Protein AF-A0A7C1A3W5-F1 (afdb_monomer)

Solvent-accessible surface area (backbone atoms only — not comparable to full-atom values): 6386 Å² total; per-residue (Å²): 129,87,76,83,70,74,44,76,79,49,100,43,32,33,39,37,94,95,32,45,38,36,56,44,78,54,97,91,39,82,41,82,46,45,71,86,57,72,80,85,56,92,58,96,64,85,78,89,45,72,66,57,51,53,50,51,53,51,59,71,43,43,63,57,52,54,53,52,50,50,51,50,54,52,55,56,61,38,72,77,40,96,64,80,80,55,72,66,60,55,49,50,54,51,51,50,53,39,76,74,77,109

Foldseek 3Di:
DDDWDWADPDPAWIDTPNKIWGWDADPNDTDIDIPVDDPVDPDPDPDDDPVNVVVVVCVLCVVLVVLVVVVVVVVVVCVPPPDDDDPVVVVVSVVVSVVVRD

pLDDT: mean 85.05, std 12.6, range [47.31, 96.81]

Structure (mmCIF, N/CA/C/O backbone):
data_AF-A0A7C1A3W5-F1
#
_entry.id   AF-A0A7C1A3W5-F1
#
loop_
_atom_site.group_PDB
_atom_site.id
_atom_site.type_symbol
_atom_site.label_atom_id
_atom_site.label_alt_id
_atom_site.label_comp_id
_atom_site.label_asym_id
_atom_site.label_entity_id
_atom_site.label_seq_id
_atom_site.pdbx_PDB_ins_code
_atom_site.Cartn_x
_atom_site.Cartn_y
_atom_site.Cartn_z
_atom_site.occupancy
_atom_site.B_iso_or_equiv
_atom_site.auth_seq_id
_atom_site.auth_comp_id
_atom_site.auth_asym_id
_atom_site.auth_atom_id
_atom_site.pdbx_PDB_model_num
ATOM 1 N N . MET A 1 1 ? -16.288 4.565 -7.338 1.00 52.12 1 MET A N 1
ATOM 2 C CA . MET A 1 1 ? -15.762 3.289 -7.883 1.00 52.12 1 MET A CA 1
ATOM 3 C C . MET A 1 1 ? -14.706 2.762 -6.924 1.00 52.12 1 MET A C 1
ATOM 5 O O . MET A 1 1 ? -13.872 3.551 -6.497 1.00 52.12 1 MET A O 1
ATOM 9 N N . ASN A 1 2 ? -14.740 1.478 -6.557 1.00 74.38 2 ASN A N 1
ATOM 10 C CA . ASN A 1 2 ? -13.694 0.891 -5.711 1.00 74.38 2 ASN A CA 1
ATOM 11 C C . ASN A 1 2 ? -12.366 0.885 -6.479 1.00 74.38 2 ASN A C 1
ATOM 13 O O . ASN A 1 2 ? -12.309 0.366 -7.594 1.00 74.38 2 ASN A O 1
ATOM 17 N N . LYS A 1 3 ? -11.311 1.482 -5.906 1.00 78.44 3 LYS A N 1
ATOM 18 C CA . LYS A 1 3 ? -9.977 1.451 -6.522 1.00 78.44 3 LYS A CA 1
ATOM 19 C C . LYS A 1 3 ? -9.486 -0.004 -6.632 1.00 78.44 3 LYS A C 1
ATOM 21 O O . LYS A 1 3 ? -9.728 -0.788 -5.708 1.00 78.44 3 LYS A O 1
ATOM 26 N N . PRO A 1 4 ? -8.790 -0.379 -7.721 1.00 88.75 4 PRO A N 1
ATOM 27 C CA . PRO A 1 4 ? -8.222 -1.716 -7.856 1.00 88.75 4 PRO A CA 1
ATOM 28 C C . PRO A 1 4 ? -7.249 -2.035 -6.719 1.00 88.75 4 PRO A C 1
ATOM 30 O O . PRO A 1 4 ? -6.433 -1.196 -6.335 1.00 88.75 4 PRO A O 1
ATOM 33 N N . LYS A 1 5 ? -7.309 -3.263 -6.196 1.00 90.88 5 LYS A N 1
ATOM 34 C CA . LYS A 1 5 ? -6.389 -3.716 -5.147 1.00 90.88 5 LYS A CA 1
ATOM 35 C C . LYS A 1 5 ? -5.010 -4.007 -5.743 1.00 90.88 5 LYS A C 1
ATOM 37 O O . LYS A 1 5 ? -4.898 -4.726 -6.733 1.00 90.88 5 LYS A O 1
ATOM 42 N N . VAL A 1 6 ? -3.972 -3.472 -5.106 1.00 94.94 6 VAL A N 1
ATOM 43 C CA . VAL A 1 6 ? -2.569 -3.802 -5.388 1.00 94.94 6 VAL A CA 1
ATOM 44 C C . VAL A 1 6 ? -2.154 -4.945 -4.467 1.00 94.94 6 VAL A C 1
ATOM 46 O O . VAL A 1 6 ? -2.310 -4.844 -3.251 1.00 94.94 6 VAL A O 1
ATOM 49 N N . LYS A 1 7 ? -1.618 -6.025 -5.038 1.00 95.38 7 LYS A N 1
ATOM 50 C CA . LYS A 1 7 ? -1.059 -7.157 -4.295 1.00 95.38 7 LYS A CA 1
ATOM 51 C C . LYS A 1 7 ? 0.463 -7.069 -4.322 1.00 95.38 7 LYS A C 1
ATOM 53 O O . LYS A 1 7 ? 1.068 -7.074 -5.390 1.00 95.38 7 LYS A O 1
ATOM 58 N N . GLN A 1 8 ? 1.088 -6.997 -3.153 1.00 95.50 8 GLN A N 1
ATOM 59 C CA . GLN A 1 8 ? 2.541 -7.073 -3.039 1.00 95.50 8 GLN A CA 1
ATOM 60 C C . GLN A 1 8 ? 2.969 -8.549 -3.089 1.00 95.50 8 GLN A C 1
ATOM 62 O O . GLN A 1 8 ? 2.576 -9.331 -2.229 1.00 95.50 8 GLN A O 1
ATOM 67 N N . VAL A 1 9 ? 3.732 -8.931 -4.116 1.00 96.19 9 VAL A N 1
ATOM 68 C CA . VAL A 1 9 ? 4.268 -10.296 -4.299 1.00 96.19 9 VAL A CA 1
ATOM 69 C C . VAL A 1 9 ? 5.634 -10.422 -3.623 1.00 96.19 9 VAL A C 1
ATOM 71 O O . VAL A 1 9 ? 5.942 -11.443 -3.019 1.00 96.19 9 VAL A O 1
ATOM 74 N N . SER A 1 10 ? 6.445 -9.367 -3.701 1.00 95.75 10 SER A N 1
ATOM 75 C CA . SER A 1 10 ? 7.697 -9.210 -2.958 1.00 95.75 10 SER A CA 1
ATOM 76 C C . SER A 1 10 ? 7.957 -7.725 -2.696 1.00 95.75 10 SER A C 1
ATOM 78 O O . SER A 1 10 ? 7.195 -6.870 -3.144 1.00 95.75 10 SER A O 1
ATOM 80 N N . ASP A 1 11 ? 9.042 -7.375 -2.008 1.00 92.44 11 ASP A N 1
ATOM 81 C CA . ASP A 1 11 ? 9.416 -5.969 -1.770 1.00 92.44 11 ASP A CA 1
ATOM 82 C C . ASP A 1 11 ? 9.620 -5.149 -3.047 1.00 92.44 11 ASP A C 1
ATOM 84 O O . ASP A 1 11 ? 9.488 -3.927 -3.039 1.00 92.44 11 ASP A O 1
ATOM 88 N N . THR A 1 12 ? 9.900 -5.819 -4.163 1.00 94.56 12 THR A N 1
ATOM 89 C CA . THR A 1 12 ? 10.166 -5.174 -5.452 1.00 94.56 12 THR A CA 1
ATOM 90 C C . THR A 1 12 ? 9.163 -5.545 -6.535 1.00 94.56 12 THR A C 1
ATOM 92 O O . THR A 1 12 ? 9.282 -5.032 -7.645 1.00 94.56 12 THR A O 1
ATOM 95 N N . LEU A 1 13 ? 8.183 -6.411 -6.263 1.00 96.12 13 LEU A N 1
ATOM 96 C CA . LEU A 1 13 ? 7.242 -6.911 -7.265 1.00 96.12 13 LEU A CA 1
ATOM 97 C C . LEU A 1 13 ? 5.800 -6.806 -6.777 1.00 96.12 13 LEU A C 1
ATOM 99 O O . LEU A 1 13 ? 5.440 -7.310 -5.714 1.00 96.12 13 LEU A O 1
ATOM 103 N N . PHE A 1 14 ? 4.965 -6.204 -7.614 1.00 96.81 14 PHE A N 1
ATOM 104 C CA . PHE A 1 14 ? 3.559 -5.947 -7.344 1.00 96.81 14 PHE A CA 1
ATOM 105 C C . PHE A 1 14 ? 2.707 -6.460 -8.495 1.00 96.81 14 PHE A C 1
ATOM 107 O O . PHE A 1 14 ? 3.123 -6.418 -9.654 1.00 96.81 14 PHE A O 1
ATOM 114 N N . GLU A 1 15 ? 1.501 -6.901 -8.173 1.00 96.56 15 GLU A N 1
ATOM 115 C CA . GLU A 1 15 ? 0.488 -7.327 -9.126 1.00 96.56 15 GLU A CA 1
ATOM 116 C C . GLU A 1 15 ? -0.751 -6.439 -8.984 1.00 96.56 15 GLU A C 1
ATOM 118 O O . GLU A 1 15 ? -1.241 -6.189 -7.879 1.00 96.56 15 GLU A O 1
ATOM 123 N N . VAL A 1 16 ? -1.242 -5.921 -10.108 1.00 94.81 16 VAL A N 1
ATOM 124 C CA . VAL A 1 16 ? -2.415 -5.048 -10.168 1.00 94.81 16 VAL A CA 1
ATOM 125 C C . VAL A 1 16 ? -3.091 -5.196 -11.529 1.00 94.81 16 VAL A C 1
ATOM 127 O O . VAL A 1 16 ? -2.434 -5.100 -12.563 1.00 94.81 16 VAL A O 1
ATOM 130 N N . LEU A 1 17 ? -4.405 -5.450 -11.537 1.00 93.06 17 LEU A N 1
ATOM 131 C CA . LEU A 1 17 ? -5.205 -5.637 -12.762 1.00 93.06 17 LEU A CA 1
ATOM 132 C C . LEU A 1 17 ? -4.620 -6.687 -13.737 1.00 93.06 17 LEU A C 1
ATOM 134 O O . LEU A 1 17 ? -4.628 -6.497 -14.952 1.00 93.06 17 LEU A O 1
ATOM 138 N N . GLY A 1 18 ? -4.056 -7.782 -13.213 1.00 91.81 18 GLY A N 1
ATOM 139 C CA . GLY A 1 18 ? -3.428 -8.835 -14.026 1.00 91.81 18 GLY A CA 1
ATOM 140 C C . GLY A 1 18 ? -2.122 -8.414 -14.715 1.00 91.81 18 GLY A C 1
ATOM 141 O O . GLY A 1 18 ? -1.639 -9.104 -15.613 1.00 91.81 18 GLY A O 1
ATOM 142 N N . LYS A 1 19 ? -1.542 -7.270 -14.329 1.00 94.31 19 LYS A N 1
ATOM 143 C CA . LYS A 1 19 ? -0.221 -6.804 -14.762 1.00 94.31 19 LYS A CA 1
ATOM 144 C C . LYS A 1 19 ? 0.736 -6.778 -13.584 1.00 94.31 19 LYS A C 1
ATOM 146 O O . LYS A 1 19 ? 0.333 -6.637 -12.432 1.00 94.31 19 LYS A O 1
ATOM 151 N N . THR A 1 20 ? 2.021 -6.883 -13.890 1.00 95.00 20 THR A N 1
ATOM 152 C CA . THR A 1 20 ? 3.086 -6.817 -12.896 1.00 95.00 20 THR A CA 1
ATOM 153 C C . THR A 1 20 ? 3.791 -5.477 -12.979 1.00 95.00 20 THR A C 1
ATOM 155 O O . THR A 1 20 ? 3.976 -4.905 -14.058 1.00 95.00 20 THR A O 1
ATOM 158 N N . VAL A 1 21 ? 4.177 -4.961 -11.820 1.00 94.06 21 VAL A N 1
ATOM 159 C CA . VAL A 1 21 ? 4.980 -3.753 -11.678 1.00 94.06 21 VAL A CA 1
ATOM 160 C C . VAL A 1 21 ? 6.192 -4.103 -10.830 1.00 94.06 21 VAL A C 1
ATOM 162 O O . VAL A 1 21 ? 6.051 -4.584 -9.708 1.00 94.06 21 VAL A O 1
ATOM 165 N N . LYS A 1 22 ? 7.387 -3.884 -11.377 1.00 94.19 22 LYS A N 1
ATOM 166 C CA . LYS A 1 22 ? 8.661 -4.194 -10.737 1.00 94.19 22 LYS A CA 1
ATOM 167 C C . LYS A 1 22 ? 9.433 -2.917 -10.436 1.00 94.19 22 LYS A C 1
ATOM 169 O O . LYS A 1 22 ? 9.622 -2.082 -11.319 1.00 94.19 22 LYS A O 1
ATOM 174 N N . ILE A 1 23 ? 9.919 -2.809 -9.209 1.00 92.88 23 ILE A N 1
ATOM 175 C CA . ILE A 1 23 ? 10.879 -1.799 -8.776 1.00 92.88 23 ILE A CA 1
ATOM 176 C C . ILE A 1 23 ? 12.281 -2.348 -9.044 1.00 92.88 23 ILE A C 1
ATOM 178 O O . ILE A 1 23 ? 12.613 -3.461 -8.639 1.00 92.88 23 ILE A O 1
ATOM 182 N N . GLN A 1 24 ? 13.107 -1.587 -9.754 1.00 90.25 24 GLN A N 1
ATOM 183 C CA . GLN A 1 24 ? 14.507 -1.922 -10.001 1.00 90.25 24 GLN A CA 1
ATOM 184 C C . GLN A 1 24 ? 15.394 -0.726 -9.694 1.00 90.25 24 GLN A C 1
ATOM 186 O O . GLN A 1 24 ? 15.141 0.364 -10.192 1.00 90.25 24 GLN A O 1
ATOM 191 N N . THR A 1 25 ? 16.481 -0.939 -8.963 1.00 88.62 25 THR A N 1
ATOM 192 C CA . THR A 1 25 ? 17.494 0.098 -8.753 1.00 88.62 25 THR A CA 1
ATOM 193 C C . THR A 1 25 ? 18.619 -0.090 -9.762 1.00 88.62 25 THR A C 1
ATOM 195 O O . THR A 1 25 ? 19.252 -1.143 -9.805 1.00 88.62 25 THR A O 1
ATOM 198 N N . LYS A 1 26 ? 18.883 0.921 -10.594 1.00 86.75 26 LYS A N 1
ATOM 199 C CA . LYS A 1 26 ? 20.011 0.937 -11.538 1.00 86.75 26 LYS A CA 1
ATOM 200 C C . LYS A 1 26 ? 20.786 2.237 -11.383 1.00 86.75 26 LYS A C 1
ATOM 202 O O . LYS A 1 26 ? 20.216 3.309 -11.558 1.00 86.75 26 LYS A O 1
ATOM 207 N N . ARG A 1 27 ? 22.090 2.148 -11.088 1.00 88.44 27 ARG A N 1
ATOM 208 C CA . ARG A 1 27 ? 22.990 3.314 -10.937 1.00 88.44 27 ARG A CA 1
ATOM 209 C C . ARG A 1 27 ? 22.422 4.391 -9.989 1.00 88.44 27 ARG A C 1
ATOM 211 O O . ARG A 1 27 ? 22.393 5.567 -10.331 1.00 88.44 27 ARG A O 1
ATOM 218 N N . GLY A 1 28 ? 21.879 3.972 -8.843 1.00 87.88 28 GLY A N 1
ATOM 219 C CA . GLY A 1 28 ? 21.263 4.875 -7.858 1.00 87.88 28 GLY A CA 1
ATOM 220 C C . GLY A 1 28 ? 19.883 5.430 -8.236 1.00 87.88 28 GLY A C 1
ATOM 221 O O . GLY A 1 28 ? 19.306 6.184 -7.463 1.00 87.88 28 GLY A O 1
ATOM 222 N N . ARG A 1 29 ? 19.321 5.060 -9.396 1.00 83.69 29 ARG A N 1
ATOM 223 C CA . ARG A 1 29 ? 17.972 5.464 -9.818 1.00 83.69 29 ARG A CA 1
ATOM 224 C C . ARG A 1 29 ? 16.981 4.325 -9.625 1.00 83.69 29 ARG A C 1
ATOM 226 O O . ARG A 1 29 ? 17.241 3.200 -10.056 1.00 83.69 29 ARG A O 1
ATOM 233 N N . THR A 1 30 ? 15.829 4.638 -9.046 1.00 86.94 30 THR A N 1
ATOM 234 C CA . THR A 1 30 ? 14.707 3.705 -8.921 1.00 86.94 30 THR A CA 1
ATOM 235 C C . THR A 1 30 ? 13.853 3.757 -10.183 1.00 86.94 30 THR A C 1
ATOM 237 O O . THR A 1 30 ? 13.298 4.793 -10.539 1.00 86.94 30 THR A O 1
ATOM 240 N N . LEU A 1 31 ? 13.752 2.628 -10.873 1.00 87.31 31 LEU A N 1
ATOM 241 C CA . LEU A 1 31 ? 12.939 2.435 -12.063 1.00 87.31 31 LEU A CA 1
ATOM 242 C C . LEU A 1 31 ? 11.700 1.629 -11.707 1.00 87.31 31 LEU A C 1
ATOM 244 O O . LEU A 1 31 ? 11.790 0.559 -11.105 1.00 87.31 31 LEU A O 1
ATOM 248 N N . LEU A 1 32 ? 10.550 2.124 -12.146 1.00 88.75 32 LEU A N 1
ATOM 249 C CA . LEU A 1 32 ? 9.282 1.426 -12.032 1.00 88.75 32 LEU A CA 1
ATOM 250 C C . LEU A 1 32 ? 8.904 0.882 -13.410 1.00 88.75 32 LEU A C 1
ATOM 252 O O . LEU A 1 32 ? 8.556 1.639 -14.321 1.00 88.75 32 LEU A O 1
ATOM 256 N N . LEU A 1 33 ? 9.027 -0.430 -13.573 1.00 89.88 33 LEU A N 1
ATOM 257 C CA . LEU A 1 33 ? 8.770 -1.148 -14.819 1.00 89.88 33 LEU A CA 1
ATOM 258 C C . LEU A 1 33 ? 7.408 -1.822 -14.732 1.00 89.88 33 LEU A C 1
ATOM 260 O O . LEU A 1 33 ? 7.095 -2.411 -13.706 1.00 89.88 33 LEU A O 1
ATOM 264 N N . CYS A 1 34 ? 6.600 -1.766 -15.787 1.00 90.81 34 CYS A N 1
ATOM 265 C CA . CYS A 1 34 ? 5.298 -2.431 -15.808 1.00 90.81 34 CYS A CA 1
ATOM 266 C C . CYS A 1 34 ? 5.183 -3.358 -17.015 1.00 90.81 34 CYS A C 1
ATOM 268 O O . CYS A 1 34 ? 5.539 -2.961 -18.121 1.00 90.81 34 CYS A O 1
ATOM 270 N N . SER A 1 35 ? 4.630 -4.558 -16.828 1.00 90.56 35 SER A N 1
ATOM 271 C CA . SER A 1 35 ? 4.422 -5.522 -17.915 1.00 90.56 35 SER A CA 1
ATOM 272 C C . SER A 1 35 ? 3.357 -5.105 -18.928 1.00 90.56 35 SER A C 1
ATOM 274 O O . SER A 1 35 ? 3.247 -5.720 -19.983 1.00 90.56 35 SER A O 1
ATOM 276 N N . CYS A 1 36 ? 2.585 -4.044 -18.662 1.00 87.12 36 CYS A N 1
ATOM 277 C CA . CYS A 1 36 ? 1.716 -3.456 -19.681 1.00 87.12 36 CYS A CA 1
ATOM 278 C C . CYS A 1 36 ? 2.499 -2.663 -20.741 1.00 87.12 36 CYS A C 1
ATOM 280 O O . CYS A 1 36 ? 1.908 -2.216 -21.720 1.00 87.12 36 CYS A O 1
ATOM 282 N N . GLN A 1 37 ? 3.801 -2.447 -20.536 1.00 78.12 37 GLN A N 1
ATOM 283 C CA . GLN A 1 37 ? 4.654 -1.709 -21.455 1.00 78.12 37 GLN A CA 1
ATOM 284 C C . GLN A 1 37 ? 5.579 -2.673 -22.181 1.00 78.12 37 GLN A C 1
ATOM 286 O O . GLN A 1 37 ? 6.496 -3.254 -21.597 1.00 78.12 37 GLN A O 1
ATOM 291 N N . ASN A 1 38 ? 5.322 -2.823 -23.478 1.00 63.59 38 ASN A N 1
ATOM 292 C CA . ASN A 1 38 ? 6.203 -3.542 -24.378 1.00 63.59 38 ASN A CA 1
ATOM 293 C C . ASN A 1 38 ? 7.461 -2.703 -24.620 1.00 63.59 38 ASN A C 1
ATOM 295 O O . ASN A 1 38 ? 7.415 -1.624 -25.206 1.00 63.59 38 ASN A O 1
ATOM 299 N N . HIS A 1 39 ? 8.589 -3.235 -24.169 1.00 55.62 39 HIS A N 1
ATOM 300 C CA . HIS A 1 39 ? 9.939 -2.680 -24.293 1.00 55.62 39 HIS A CA 1
ATOM 301 C C . HIS A 1 39 ? 10.468 -2.729 -25.740 1.00 55.62 39 HIS A C 1
ATOM 303 O O . HIS A 1 39 ? 11.580 -2.288 -26.000 1.00 55.62 39 HIS 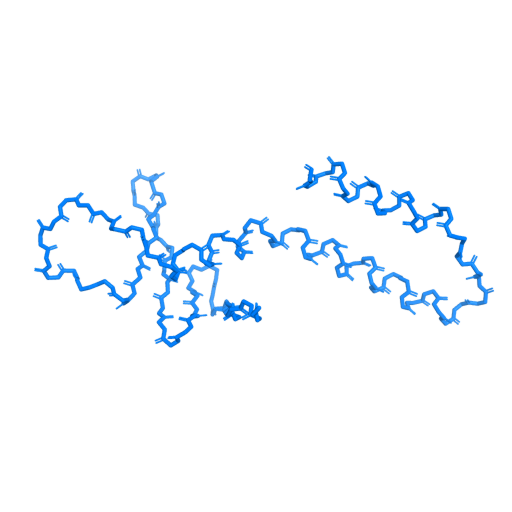A O 1
ATOM 309 N N . SER A 1 40 ? 9.671 -3.238 -26.689 1.00 49.22 40 SER A N 1
ATOM 310 C CA . SER A 1 40 ? 9.988 -3.275 -28.120 1.00 49.22 40 SER A CA 1
ATOM 311 C C . SER A 1 40 ? 9.890 -1.915 -28.818 1.00 49.22 40 SER A C 1
ATOM 313 O O . SER A 1 40 ? 10.354 -1.781 -29.947 1.00 49.22 40 SER A O 1
ATOM 315 N N . ARG A 1 41 ? 9.327 -0.885 -28.171 1.00 50.84 41 ARG A N 1
ATOM 316 C CA . ARG A 1 41 ? 9.436 0.496 -28.653 1.00 50.84 41 ARG A CA 1
ATOM 317 C C . ARG A 1 41 ? 10.659 1.142 -28.009 1.00 50.84 41 ARG A C 1
ATOM 319 O O . ARG A 1 41 ? 10.643 1.422 -26.815 1.00 50.84 41 ARG A O 1
ATOM 326 N N . PHE A 1 42 ? 11.690 1.401 -28.814 1.00 47.31 42 PHE A N 1
ATOM 327 C CA . PHE A 1 42 ? 12.859 2.242 -28.510 1.00 47.31 42 PHE A CA 1
ATOM 328 C C . PHE A 1 42 ? 12.471 3.720 -28.270 1.00 47.31 42 PHE A C 1
ATOM 330 O O . PHE A 1 42 ? 13.093 4.639 -28.793 1.00 47.31 42 PHE A O 1
ATOM 337 N N . CYS A 1 43 ? 11.401 3.981 -27.523 1.00 48.09 43 CYS A N 1
ATOM 338 C CA . CYS A 1 43 ? 11.031 5.326 -27.125 1.00 48.09 43 CYS A CA 1
ATOM 339 C C . CYS A 1 43 ? 11.757 5.631 -25.812 1.00 48.09 43 CYS A C 1
ATOM 341 O O . CYS A 1 43 ? 11.596 4.913 -24.828 1.00 48.09 43 CYS A O 1
ATOM 343 N N . ASN A 1 44 ? 12.542 6.709 -25.801 1.00 52.47 44 ASN A N 1
ATOM 344 C CA . ASN A 1 44 ? 13.312 7.216 -24.654 1.00 52.47 44 ASN A CA 1
ATOM 345 C C . ASN A 1 44 ? 12.451 7.659 -23.451 1.00 52.47 44 ASN A C 1
ATOM 347 O O . ASN A 1 44 ? 12.962 8.225 -22.486 1.00 52.47 44 ASN A O 1
ATOM 351 N N . GLU A 1 45 ? 11.150 7.401 -23.486 1.00 57.00 45 GLU A N 1
ATOM 352 C CA . GLU A 1 45 ? 10.194 7.786 -22.465 1.00 57.00 45 GLU A CA 1
ATOM 353 C C . GLU A 1 45 ? 9.748 6.526 -21.739 1.00 57.00 45 GLU A C 1
ATOM 355 O O . GLU A 1 45 ? 9.162 5.632 -22.340 1.00 57.00 45 GLU A O 1
ATOM 360 N N . ASN A 1 46 ? 10.036 6.438 -20.442 1.00 60.09 46 ASN A N 1
ATOM 361 C CA . ASN A 1 46 ? 9.445 5.440 -19.559 1.00 60.09 46 ASN A CA 1
ATOM 362 C C . ASN A 1 46 ? 8.004 5.890 -19.273 1.00 60.09 46 ASN A C 1
ATOM 364 O O . ASN A 1 46 ? 7.819 6.701 -18.360 1.00 60.09 46 ASN A O 1
ATOM 368 N N . PRO A 1 47 ? 6.974 5.438 -20.017 1.00 71.75 47 PRO A N 1
ATOM 369 C CA . PRO A 1 47 ? 5.665 6.056 -19.910 1.00 71.75 47 PRO A CA 1
ATOM 370 C C . PRO A 1 47 ? 5.116 5.775 -18.510 1.00 71.75 47 PRO A C 1
ATOM 372 O O . PRO A 1 47 ? 5.303 4.686 -17.945 1.00 71.75 47 PRO A O 1
ATOM 375 N N . PHE A 1 48 ? 4.445 6.746 -17.910 1.00 82.81 48 PHE A N 1
ATOM 376 C CA . PHE A 1 48 ? 3.796 6.534 -16.628 1.00 82.81 48 PHE A CA 1
ATOM 377 C C . PHE A 1 48 ? 2.394 5.975 -16.876 1.00 82.81 48 PHE A C 1
ATOM 379 O O . PHE A 1 48 ? 1.559 6.637 -17.481 1.00 82.81 48 PHE A O 1
ATOM 386 N N . CYS A 1 49 ? 2.146 4.724 -16.481 1.00 88.50 49 CYS A N 1
ATOM 387 C CA . CYS A 1 49 ? 0.853 4.068 -16.684 1.00 88.50 49 CYS A CA 1
ATOM 388 C C . CYS A 1 49 ? 0.063 3.965 -15.377 1.00 88.50 49 CYS A C 1
ATOM 390 O O . CYS A 1 49 ? 0.625 4.027 -14.283 1.00 88.50 49 CYS A O 1
ATOM 392 N N . TYR A 1 50 ? -1.240 3.719 -15.490 1.00 90.56 50 TYR A N 1
ATOM 393 C CA . TYR A 1 50 ? -2.127 3.616 -14.333 1.00 90.56 50 TYR A CA 1
ATOM 394 C C . TYR A 1 50 ? -1.688 2.546 -13.310 1.00 90.56 50 TYR A C 1
ATOM 396 O O . TYR A 1 50 ? -1.724 2.790 -12.109 1.00 90.56 50 TYR A O 1
ATOM 404 N N . HIS A 1 51 ? -1.160 1.397 -13.754 1.00 92.31 51 HIS A N 1
ATOM 405 C CA . HIS A 1 51 ? -0.615 0.368 -12.852 1.00 92.31 51 HIS A CA 1
ATOM 406 C C . HIS A 1 51 ? 0.530 0.899 -11.976 1.00 92.31 51 HIS A C 1
ATOM 408 O O . HIS A 1 51 ? 0.598 0.603 -10.785 1.00 92.31 51 HIS A O 1
ATOM 414 N N . LYS A 1 52 ? 1.423 1.709 -12.561 1.00 92.25 52 LYS A N 1
ATOM 415 C CA . LYS A 1 52 ? 2.532 2.347 -11.841 1.00 92.25 52 LYS A CA 1
ATOM 416 C C . LYS A 1 52 ? 2.021 3.360 -10.824 1.00 92.25 52 LYS A C 1
ATOM 418 O O . LYS A 1 52 ? 2.508 3.374 -9.698 1.00 92.25 52 LYS A O 1
ATOM 423 N N . GLN A 1 53 ? 1.018 4.152 -11.203 1.00 92.38 53 GLN A N 1
ATOM 424 C CA . GLN A 1 53 ? 0.357 5.094 -10.301 1.00 92.38 53 GLN A CA 1
ATOM 425 C C . GLN A 1 53 ? -0.228 4.385 -9.077 1.00 92.38 53 GLN A C 1
ATOM 427 O O . GLN A 1 53 ? 0.024 4.805 -7.952 1.00 92.38 53 GLN A O 1
ATOM 432 N N . LEU A 1 54 ? -0.952 3.282 -9.289 1.00 93.38 54 LEU A N 1
ATOM 433 C CA . LEU A 1 54 ? -1.555 2.503 -8.207 1.00 93.38 54 LEU A CA 1
ATOM 434 C C . LEU A 1 54 ? -0.505 1.921 -7.257 1.00 93.38 54 LEU A C 1
ATOM 436 O O . LEU A 1 54 ? -0.696 1.937 -6.045 1.00 93.38 54 LEU A O 1
ATOM 440 N N . VAL A 1 55 ? 0.619 1.435 -7.788 1.00 93.69 55 VAL A N 1
ATOM 441 C CA . VAL A 1 55 ? 1.713 0.909 -6.958 1.00 93.69 55 VAL A CA 1
ATOM 442 C C . VAL A 1 55 ? 2.400 2.017 -6.165 1.00 93.69 55 VAL A C 1
ATOM 444 O O . VAL A 1 55 ? 2.695 1.817 -4.992 1.00 93.69 55 VAL A O 1
ATOM 447 N N . LEU A 1 56 ? 2.604 3.198 -6.749 1.00 92.81 56 LEU A N 1
ATOM 448 C CA . LEU A 1 56 ? 3.150 4.340 -6.011 1.00 92.81 56 LEU A CA 1
ATOM 449 C C . LEU A 1 56 ? 2.209 4.815 -4.906 1.00 92.81 56 LEU A C 1
ATOM 451 O O . LEU A 1 56 ? 2.653 5.024 -3.783 1.00 92.81 56 LEU A O 1
ATOM 455 N N . GLU A 1 57 ? 0.911 4.914 -5.188 1.00 92.19 57 GLU A N 1
ATOM 456 C CA . GLU A 1 57 ? -0.089 5.222 -4.165 1.00 92.19 57 GLU A CA 1
ATOM 457 C C . GLU A 1 57 ? -0.081 4.157 -3.054 1.00 92.19 57 GLU A C 1
ATOM 459 O O . GLU A 1 57 ? -0.071 4.486 -1.867 1.00 92.19 57 GLU A O 1
ATOM 464 N N . TYR A 1 58 ? -0.001 2.873 -3.421 1.00 93.38 58 TYR A N 1
ATOM 465 C CA . TYR A 1 58 ? 0.119 1.780 -2.459 1.00 93.38 58 TYR A CA 1
ATOM 466 C C . TYR A 1 58 ? 1.348 1.946 -1.558 1.00 93.38 58 TYR A C 1
ATOM 468 O O . TYR A 1 58 ? 1.214 1.775 -0.346 1.00 93.38 58 TYR A O 1
ATOM 476 N N . LEU A 1 59 ? 2.513 2.276 -2.120 1.00 92.38 59 LEU A N 1
ATOM 477 C CA . LEU A 1 59 ? 3.754 2.472 -1.367 1.00 92.38 59 LEU A CA 1
ATOM 478 C C . LEU A 1 59 ? 3.673 3.688 -0.444 1.00 92.38 59 LEU A C 1
ATOM 480 O O . LEU A 1 59 ? 3.979 3.564 0.739 1.00 92.38 59 LEU A O 1
ATOM 484 N N . ASN A 1 60 ? 3.195 4.823 -0.952 1.00 90.62 60 ASN A N 1
ATOM 485 C CA . ASN A 1 60 ? 3.081 6.060 -0.178 1.00 90.62 60 ASN A CA 1
ATOM 486 C C . ASN A 1 60 ? 2.124 5.906 1.010 1.00 90.62 60 ASN A C 1
ATOM 488 O O . ASN A 1 60 ? 2.367 6.437 2.088 1.00 90.62 60 ASN A O 1
ATOM 492 N N . LEU A 1 61 ? 1.059 5.122 0.839 1.00 90.75 61 LEU A N 1
ATOM 493 C CA . LEU A 1 61 ? 0.085 4.853 1.895 1.00 90.75 61 LEU A CA 1
ATOM 494 C C . LEU A 1 61 ? 0.462 3.659 2.789 1.00 90.75 61 LEU A C 1
ATOM 496 O O . LEU A 1 61 ? -0.313 3.301 3.676 1.00 90.75 61 LEU A O 1
ATOM 500 N N . LYS A 1 62 ? 1.610 3.001 2.568 1.00 90.75 62 LYS A N 1
ATOM 501 C CA . LYS A 1 62 ? 1.998 1.795 3.319 1.00 90.75 62 LYS A CA 1
ATOM 502 C C . LYS A 1 62 ? 2.164 2.082 4.810 1.00 90.75 62 LYS A C 1
ATOM 504 O O . LYS A 1 62 ? 1.605 1.348 5.623 1.00 90.75 62 LYS A O 1
ATOM 509 N N . GLU A 1 63 ? 2.870 3.156 5.154 1.00 89.62 63 GLU A N 1
ATOM 510 C CA . GLU A 1 63 ? 3.094 3.527 6.556 1.00 89.62 63 GLU A CA 1
ATOM 511 C C . GLU A 1 63 ? 1.798 3.994 7.229 1.00 89.62 63 GLU A C 1
ATOM 513 O O . GLU A 1 63 ? 1.496 3.546 8.332 1.00 89.62 63 GLU A O 1
ATOM 518 N N . VAL A 1 64 ? 0.961 4.769 6.527 1.00 91.19 64 VAL A N 1
ATOM 519 C CA . VAL A 1 64 ? -0.365 5.177 7.031 1.00 91.19 64 VAL A CA 1
ATOM 520 C C . VAL A 1 64 ? -1.219 3.956 7.370 1.00 91.19 64 VAL A C 1
ATOM 522 O O . VAL A 1 64 ? -1.760 3.860 8.467 1.00 91.19 64 VAL A O 1
ATOM 525 N N . ARG A 1 65 ? -1.309 2.979 6.454 1.00 90.31 65 ARG A N 1
ATOM 526 C CA . ARG A 1 65 ? -2.075 1.743 6.687 1.00 90.31 65 ARG A CA 1
ATOM 527 C C . ARG A 1 65 ? -1.542 0.953 7.876 1.00 90.31 65 ARG A C 1
ATOM 529 O O . ARG A 1 65 ? -2.330 0.411 8.640 1.00 90.31 65 ARG A O 1
ATOM 536 N N . LYS A 1 66 ? -0.220 0.885 8.039 1.00 91.69 66 LYS A N 1
ATOM 537 C CA . LYS A 1 66 ? 0.413 0.201 9.171 1.00 91.69 66 LYS A CA 1
ATOM 538 C C . LYS A 1 66 ? 0.026 0.844 10.503 1.00 91.69 66 LYS A C 1
ATOM 540 O O . LYS A 1 66 ? -0.264 0.126 11.452 1.00 91.69 66 LYS A O 1
ATOM 545 N N . GLU A 1 67 ? 0.004 2.169 10.580 1.00 91.69 67 GLU A N 1
ATOM 546 C CA . GLU A 1 67 ? -0.358 2.880 11.811 1.00 91.69 67 GLU A CA 1
ATOM 547 C C . GLU A 1 67 ? -1.855 2.823 12.101 1.00 91.69 67 GLU A C 1
ATOM 549 O O . GLU A 1 67 ? -2.241 2.566 13.238 1.00 91.69 67 GLU A O 1
ATOM 554 N N . VAL A 1 68 ? -2.696 2.934 11.071 1.00 92.69 68 VAL A N 1
ATOM 555 C CA . VAL A 1 68 ? -4.142 2.707 11.201 1.00 92.69 68 VAL A CA 1
ATOM 556 C C . VAL A 1 68 ? -4.433 1.291 11.705 1.00 92.69 68 VAL A C 1
ATOM 558 O O . VAL A 1 68 ? -5.216 1.136 12.637 1.00 92.69 68 VAL A O 1
ATOM 561 N N . ASN A 1 69 ? -3.778 0.262 11.156 1.00 92.94 69 ASN A N 1
ATOM 562 C CA . ASN A 1 69 ? -3.959 -1.118 11.618 1.00 92.94 69 ASN A CA 1
ATOM 563 C C . ASN A 1 69 ? -3.559 -1.290 13.090 1.00 92.94 69 ASN A C 1
ATOM 565 O O . ASN A 1 69 ? -4.285 -1.936 13.836 1.00 92.94 69 ASN A O 1
ATOM 569 N N . ARG A 1 70 ? -2.463 -0.659 13.533 1.00 92.75 70 ARG A N 1
ATOM 570 C CA . ARG A 1 70 ? -2.055 -0.677 14.949 1.00 92.75 70 ARG A CA 1
ATOM 571 C C . ARG A 1 70 ? -3.102 -0.051 15.870 1.00 92.75 70 ARG A C 1
ATOM 573 O O . ARG A 1 70 ? -3.350 -0.588 16.943 1.00 92.75 70 ARG A O 1
ATOM 580 N N . LEU A 1 71 ? -3.713 1.066 15.468 1.00 92.06 71 LEU A N 1
ATOM 581 C CA . LEU A 1 71 ? -4.793 1.687 16.244 1.00 92.06 71 LEU A CA 1
ATOM 582 C C . LEU A 1 71 ? -6.040 0.799 16.284 1.00 92.06 71 LEU A C 1
ATOM 584 O O . LEU A 1 71 ? -6.656 0.667 17.337 1.00 92.06 71 LEU A O 1
ATOM 588 N N . ILE A 1 72 ? -6.389 0.157 15.164 1.00 92.31 72 ILE A N 1
ATOM 589 C CA . ILE A 1 72 ? -7.496 -0.807 15.113 1.00 92.31 72 ILE A CA 1
ATOM 590 C C . ILE A 1 72 ? -7.239 -1.956 16.091 1.00 92.31 72 ILE A C 1
ATOM 592 O O . ILE A 1 72 ? -8.084 -2.207 16.946 1.00 92.31 72 ILE A O 1
ATOM 596 N N . GLU A 1 73 ? -6.067 -2.592 16.026 1.00 91.06 73 GLU A N 1
ATOM 597 C CA . GLU A 1 73 ? -5.671 -3.672 16.939 1.00 91.06 73 GLU A CA 1
ATOM 598 C C . GLU A 1 73 ? -5.711 -3.211 18.405 1.00 91.06 73 GLU A C 1
ATOM 600 O O . GLU A 1 73 ? -6.245 -3.909 19.268 1.00 91.06 73 GLU A O 1
ATOM 605 N N . PHE A 1 74 ? -5.205 -2.007 18.695 1.00 89.56 74 PHE A N 1
ATOM 606 C CA . PHE A 1 74 ? -5.2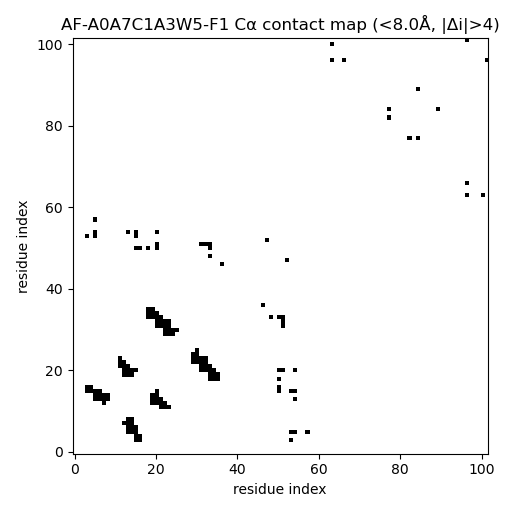51 -1.420 20.033 1.00 89.56 74 PHE A CA 1
ATOM 607 C C . PHE A 1 74 ? -6.687 -1.273 20.547 1.00 89.56 74 PHE A C 1
ATOM 609 O O . PHE A 1 74 ? -7.008 -1.752 21.636 1.00 89.56 74 PHE A O 1
ATOM 616 N N . TYR A 1 75 ? -7.574 -0.659 19.765 1.00 89.06 75 TYR A N 1
ATOM 617 C 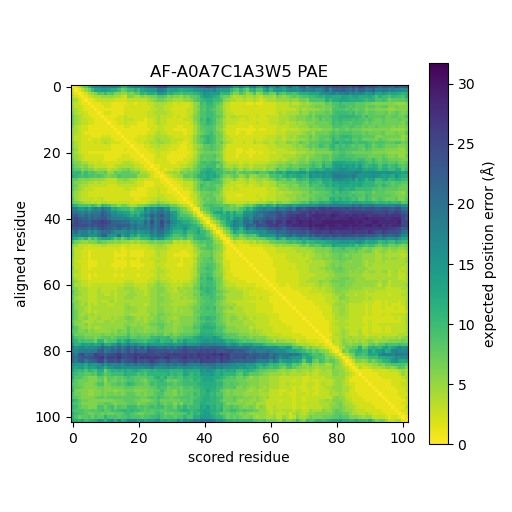CA . TYR A 1 75 ? -8.965 -0.470 20.166 1.00 89.06 75 TYR A CA 1
ATOM 618 C C . TYR A 1 75 ? -9.746 -1.787 20.234 1.00 89.06 75 TYR A C 1
ATOM 620 O O . TYR A 1 75 ? -10.628 -1.926 21.080 1.00 89.06 75 TYR A O 1
ATOM 628 N N . GLU A 1 76 ? -9.424 -2.773 19.397 1.00 88.75 76 GLU A N 1
ATOM 629 C CA . GLU A 1 76 ? -10.000 -4.116 19.482 1.00 88.75 76 GLU A CA 1
ATOM 630 C C . GLU A 1 76 ? -9.605 -4.832 20.776 1.00 88.75 76 GLU A C 1
ATOM 632 O O . GLU A 1 76 ? -10.481 -5.385 21.441 1.00 88.75 76 GLU A O 1
ATOM 637 N N . MET A 1 77 ? -8.337 -4.756 21.197 1.00 86.44 77 MET A N 1
ATOM 638 C CA . MET A 1 77 ? -7.898 -5.304 22.489 1.00 86.44 77 MET A CA 1
ATOM 639 C C . MET A 1 77 ? -8.630 -4.647 23.664 1.00 86.44 77 MET A C 1
ATOM 641 O O . MET A 1 77 ? -9.022 -5.314 24.622 1.00 86.44 77 MET A O 1
ATOM 645 N N . GLN A 1 78 ? -8.865 -3.340 23.578 1.00 83.19 78 GLN A N 1
ATOM 646 C CA . GLN A 1 78 ? -9.540 -2.579 24.625 1.00 83.19 78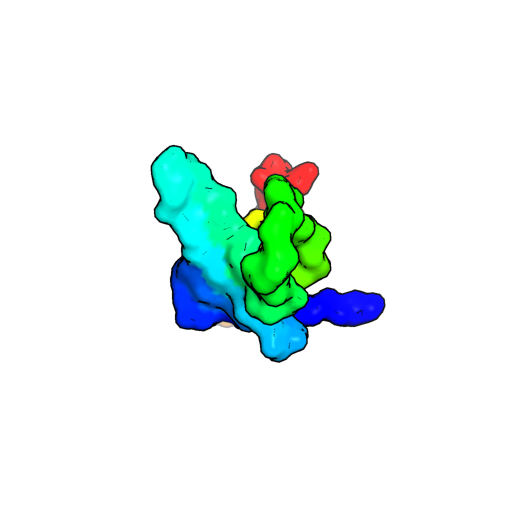 GLN A CA 1
ATOM 647 C C . GLN A 1 78 ? -11.043 -2.859 24.703 1.00 83.19 78 GLN A C 1
ATOM 649 O O . GLN A 1 78 ? -11.605 -2.749 25.786 1.00 83.19 78 GLN A O 1
ATOM 654 N N . LYS A 1 79 ? -11.703 -3.309 23.622 1.00 76.19 79 LYS A N 1
ATOM 655 C CA . LYS A 1 79 ? -13.102 -3.783 23.700 1.00 76.19 79 LYS A CA 1
ATOM 656 C C . LYS A 1 79 ? -13.280 -4.924 24.711 1.00 76.19 79 LYS A C 1
ATOM 658 O O . LYS A 1 79 ? -14.368 -5.073 25.262 1.00 76.19 79 LYS A O 1
ATOM 663 N N . GLY A 1 80 ? -12.239 -5.728 24.945 1.00 67.44 80 GLY A N 1
ATOM 664 C CA . GLY A 1 80 ? -12.246 -6.820 25.924 1.00 67.44 80 GLY A CA 1
ATOM 665 C C . GLY A 1 80 ? -11.964 -6.384 27.366 1.00 67.44 80 GLY A C 1
ATOM 666 O O . GLY A 1 80 ? -12.178 -7.163 28.294 1.00 67.44 80 GLY A O 1
ATOM 667 N N . ILE A 1 81 ? -11.507 -5.148 27.575 1.00 69.19 81 ILE A N 1
ATOM 668 C CA . ILE A 1 81 ? -11.179 -4.588 28.886 1.00 69.19 81 ILE A CA 1
ATOM 669 C C . ILE A 1 81 ? -12.318 -3.635 29.267 1.00 69.19 81 ILE A C 1
ATOM 671 O O . ILE A 1 81 ? -12.739 -2.799 28.478 1.00 69.19 81 ILE A O 1
ATOM 675 N N . LYS A 1 82 ? -12.849 -3.718 30.494 1.00 61.94 82 LYS A N 1
ATOM 676 C CA . LYS A 1 82 ? -13.930 -2.821 30.967 1.00 61.94 82 LYS A CA 1
ATOM 677 C C . LYS A 1 82 ? -13.519 -1.333 31.062 1.00 61.94 82 LYS A C 1
ATOM 679 O O . LYS A 1 82 ? -14.297 -0.524 31.567 1.00 61.94 82 LYS A O 1
ATOM 684 N N . SER A 1 83 ? -12.325 -0.951 30.603 1.00 63.09 83 SER A N 1
ATOM 685 C CA . SER A 1 83 ? -11.916 0.443 30.445 1.00 63.09 83 SER A CA 1
ATOM 686 C C . SER A 1 83 ? -12.611 1.052 29.231 1.00 63.09 83 SER A C 1
ATOM 688 O O . SER A 1 83 ? -12.318 0.728 28.083 1.00 63.09 83 SER A O 1
ATOM 690 N N . LYS A 1 84 ? -13.540 1.979 29.478 1.00 68.62 84 LYS A N 1
ATOM 691 C CA . LYS A 1 84 ? -14.096 2.818 28.415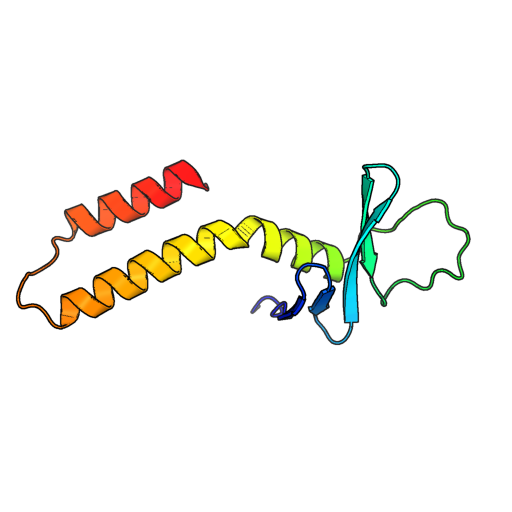 1.00 68.62 84 LYS A CA 1
ATOM 692 C C . LYS A 1 84 ? -12.998 3.751 27.907 1.00 68.62 84 LYS A C 1
ATOM 694 O O . LYS A 1 84 ? -12.587 4.653 28.631 1.00 68.62 84 LYS A O 1
ATOM 699 N N . ILE A 1 85 ? -12.549 3.554 26.672 1.00 78.88 85 ILE A N 1
ATOM 700 C CA . ILE A 1 85 ? -11.774 4.577 25.964 1.00 78.88 85 ILE A CA 1
ATOM 701 C C . ILE A 1 85 ? -12.682 5.793 25.765 1.00 78.88 85 ILE A C 1
ATOM 703 O O . ILE A 1 85 ? -13.818 5.647 25.305 1.00 78.88 85 ILE A O 1
ATOM 707 N N . SER A 1 86 ? -12.206 6.983 26.132 1.00 85.75 86 SER A N 1
ATOM 708 C CA . SER A 1 86 ? -12.950 8.219 25.899 1.00 85.75 86 SER A CA 1
ATOM 709 C C . SER A 1 86 ? -12.879 8.626 24.425 1.00 85.75 86 SER A C 1
ATOM 711 O O . SER A 1 86 ? -11.890 8.384 23.732 1.00 85.75 86 SER A O 1
ATOM 713 N N . ALA A 1 87 ? -13.930 9.287 23.936 1.00 85.62 87 ALA A N 1
ATOM 714 C CA . ALA A 1 87 ? -13.946 9.828 22.578 1.00 85.62 87 ALA A CA 1
ATOM 715 C C . ALA A 1 87 ? -12.813 10.848 22.336 1.00 85.62 87 ALA A C 1
ATOM 717 O O . ALA A 1 87 ? -12.351 10.992 21.209 1.00 85.62 87 ALA A O 1
ATOM 718 N N . GLU A 1 88 ? -12.343 11.516 23.393 1.00 89.19 88 G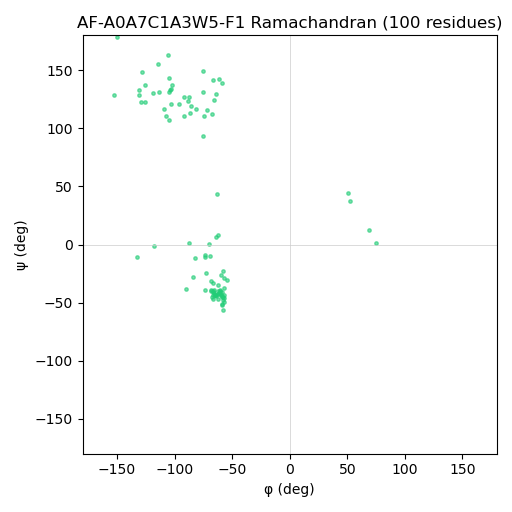LU A N 1
ATOM 719 C CA . GLU A 1 88 ? -11.236 12.480 23.359 1.00 89.19 88 GLU A CA 1
ATOM 720 C C . GLU A 1 88 ? -9.912 11.825 22.957 1.00 89.19 88 GLU A C 1
ATOM 722 O O . GLU A 1 88 ? -9.210 12.356 22.101 1.00 89.19 88 GLU A O 1
ATOM 727 N N . VAL A 1 89 ? -9.604 10.646 23.511 1.00 87.62 89 VAL A N 1
ATOM 728 C CA . VAL A 1 89 ? -8.383 9.892 23.175 1.00 87.62 89 VAL A CA 1
ATOM 729 C C . VAL A 1 89 ? -8.410 9.463 21.710 1.00 87.62 89 VAL A C 1
ATOM 731 O O . VAL A 1 89 ? -7.442 9.666 20.986 1.00 87.62 89 VAL A O 1
ATOM 734 N N . ILE A 1 90 ? -9.556 8.956 21.244 1.00 89.81 90 ILE A N 1
ATOM 735 C CA . ILE A 1 90 ? -9.733 8.567 19.838 1.00 89.81 90 ILE A CA 1
ATOM 736 C C . ILE A 1 90 ? -9.533 9.777 18.919 1.00 89.81 90 ILE A C 1
ATOM 738 O O . ILE A 1 90 ? -8.887 9.677 17.876 1.00 89.81 90 ILE A O 1
ATOM 742 N N . LEU A 1 91 ? -10.080 10.933 19.296 1.00 91.69 91 LEU A N 1
ATOM 743 C CA . LEU A 1 91 ? -9.943 12.152 18.510 1.00 91.69 91 LEU A CA 1
ATOM 744 C C . LEU A 1 91 ? -8.487 12.641 18.456 1.00 91.69 91 LEU A C 1
ATOM 746 O O . LEU A 1 91 ? -8.044 13.085 17.396 1.00 91.69 91 LEU A O 1
ATOM 750 N N . ASP A 1 92 ? -7.735 12.543 19.554 1.00 93.75 92 ASP A N 1
ATOM 751 C CA . ASP A 1 92 ? -6.313 12.902 19.578 1.00 93.75 92 ASP A CA 1
ATOM 752 C C . ASP A 1 92 ? -5.457 11.955 18.720 1.00 93.75 92 ASP A C 1
ATOM 754 O O . ASP A 1 92 ? -4.652 12.422 17.906 1.00 93.75 92 ASP A O 1
ATOM 758 N N . ASP A 1 93 ? -5.701 10.643 18.793 1.00 91.62 93 ASP A N 1
ATOM 759 C CA . ASP A 1 93 ? -5.031 9.641 17.953 1.00 91.62 93 ASP A CA 1
ATOM 760 C C . ASP A 1 93 ? -5.274 9.913 16.454 1.00 91.62 93 ASP A C 1
ATOM 762 O O . ASP A 1 93 ? -4.342 9.919 15.639 1.00 91.62 93 ASP A O 1
ATOM 766 N N . LEU A 1 94 ? -6.520 10.231 16.078 1.00 91.56 94 LEU A N 1
ATOM 767 C CA . LEU A 1 94 ? -6.881 10.594 14.703 1.00 91.56 94 LEU A CA 1
ATOM 768 C C . LEU A 1 94 ? -6.246 11.920 14.258 1.00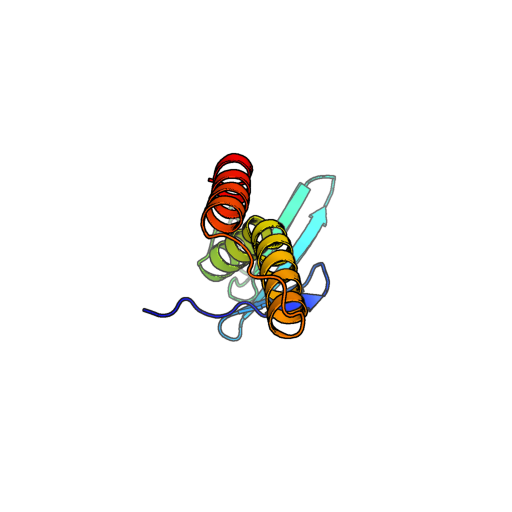 91.56 94 LEU A C 1
ATOM 770 O O . LEU A 1 94 ? -5.768 12.027 13.126 1.00 91.56 94 LEU A O 1
ATOM 774 N N . ASN A 1 95 ? -6.202 12.930 15.130 1.00 92.88 95 ASN A N 1
ATOM 775 C CA . ASN A 1 95 ? -5.539 14.203 14.839 1.00 92.88 95 ASN A CA 1
ATOM 776 C C . ASN A 1 95 ? -4.024 14.038 14.693 1.00 92.88 95 ASN A C 1
ATOM 778 O O . ASN A 1 95 ? -3.394 14.735 13.896 1.00 92.88 95 ASN A O 1
ATOM 782 N N . THR A 1 96 ? -3.426 13.117 15.441 1.00 91.62 96 THR A N 1
ATOM 783 C CA . THR A 1 96 ? -2.009 12.767 15.325 1.00 91.62 96 THR A CA 1
ATOM 784 C C . THR A 1 96 ? -1.720 12.084 13.992 1.00 91.62 96 THR A C 1
ATOM 786 O O . THR A 1 96 ? -0.800 12.505 13.289 1.00 91.62 96 THR A O 1
ATOM 789 N N . LEU A 1 97 ? -2.551 11.122 13.574 1.00 90.00 97 LEU A N 1
ATOM 790 C CA . LEU A 1 97 ? -2.463 10.535 12.234 1.00 90.00 97 LEU A CA 1
ATOM 791 C C . LEU A 1 97 ? -2.610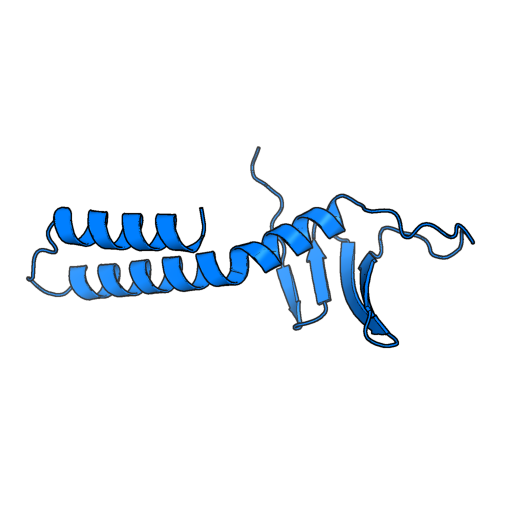 11.584 11.129 1.00 90.00 97 LEU A C 1
ATOM 793 O O . LEU A 1 97 ? -1.824 11.584 10.182 1.00 90.00 97 LEU A O 1
ATOM 797 N N . LYS A 1 98 ? -3.589 12.488 11.260 1.00 89.69 98 LYS A N 1
ATOM 798 C CA . LYS A 1 98 ? -3.808 13.575 10.303 1.00 89.69 98 LYS A CA 1
ATOM 799 C C . LYS A 1 98 ? -2.554 14.436 10.181 1.00 89.69 98 LYS A C 1
ATOM 801 O O . LYS A 1 98 ? -1.995 14.498 9.102 1.00 89.69 98 LYS A O 1
ATOM 806 N N . ARG A 1 99 ? -2.049 14.994 11.288 1.00 90.88 99 ARG A N 1
ATOM 807 C CA . ARG A 1 99 ? -0.843 15.850 11.304 1.00 90.88 99 ARG A CA 1
ATOM 808 C C . ARG A 1 99 ? 0.389 15.194 10.678 1.00 90.88 99 ARG A C 1
ATOM 810 O O . ARG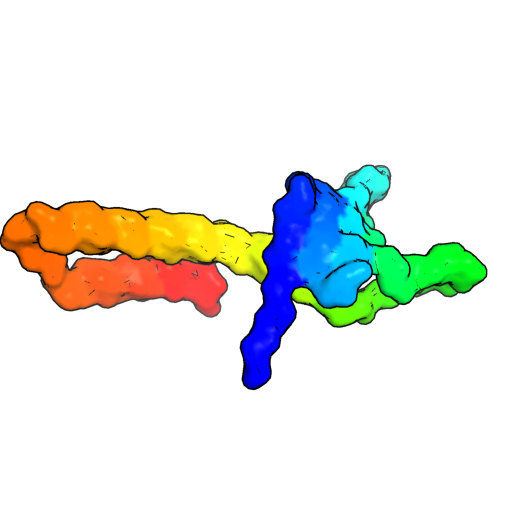 A 1 99 ? 1.258 15.893 10.169 1.00 90.88 99 ARG A O 1
ATOM 817 N N . LYS A 1 100 ? 0.498 13.869 10.765 1.00 86.94 100 LYS A N 1
ATOM 818 C CA . LYS A 1 100 ? 1.669 13.125 10.299 1.00 86.94 100 LYS A CA 1
ATOM 819 C C . LYS A 1 100 ? 1.643 12.804 8.802 1.00 86.94 100 LYS A C 1
ATOM 821 O O . LYS A 1 100 ? 2.709 12.650 8.210 1.00 86.94 100 LYS A O 1
ATOM 826 N N . TYR A 1 101 ? 0.460 12.673 8.203 1.00 82.88 101 TYR A N 1
ATOM 827 C CA . TYR A 1 101 ? 0.311 12.114 6.853 1.00 82.88 101 TYR A CA 1
ATOM 828 C C . TYR A 1 101 ? -0.585 12.910 5.899 1.00 82.88 101 TYR A C 1
ATOM 830 O O . TYR A 1 101 ? -0.608 12.578 4.712 1.00 82.88 101 TYR A O 1
ATOM 838 N N . LEU A 1 102 ? -1.327 13.906 6.393 1.00 74.00 102 LEU A N 1
ATOM 839 C CA . LEU A 1 102 ? -2.286 14.728 5.646 1.00 74.00 102 LEU A CA 1
ATOM 840 C C . LEU A 1 102 ? -2.004 16.217 5.860 1.00 74.00 102 LEU A C 1
ATOM 842 O O . LEU A 1 102 ? -2.044 16.943 4.846 1.00 74.00 102 LEU A O 1
#

Mean predicted aligned error: 7.65 Å

Nearest PDB structures (foldseek):
  8ehc-assembly1_A  TM=6.144E-01  e=1.781E+00  Tannerella forsythia
  8ehc-assembly2_B  TM=6.096E-01  e=2.019E+00  Tannerella forsythia
  8ehd-assembly1_A  TM=5.351E-01  e=3.778E+00  Tannerella forsythia
  8jjp-assembly1_A  TM=4.417E-01  e=6.642E+00  Homo sapiens

Secondary structure (DSSP, 8-state):
-PPPPPEEEETTEEEETTEEEEEEEETTEEEEEETTS-TTS--S-----HHHHHHHHHHHTHHHHHHHHHHHHHHHHHHTSS----HHHHHHHHHHHHHHH-

Sequence (102 aa):
MNKPKVKQVSDTLFEVLGKTVKIQTKRGRTLLLCSCQNHSRFCNENPFCYHKQLVLEYLNLKEVRKEVNRLIEFYEMQKGIKSKISAEVILDDLNTLKRKYL

Radius of gyration: 19.26 Å; Cα contacts (8 Å, |Δi|>4): 79; chains: 1; bounding box: 39×26×60 Å